Protein AF-A0A9W6R0N6-F1 (afdb_monomer_lite)

Sequence (131 aa):
MVRLAGYACSYCGLRVRLTGDHRHPGYGVVDQVAFAPPRADGLPNLGVAHRFCNYVSQVRRLGCGQILRRAWLGWATEQFEASECERRYGTRHYERLGLHPDRLRAPRLYRKYWQVRKMRCAMKARNYYSE

Radius of gyration: 16.04 Å; chains: 1; bounding box: 41×38×44 Å

Foldseek 3Di:
DDPPPAFAAPQQRFGADCDDDCLQQRHKDKDADPPDDQDPVRDGRIGIHGPNRVVCVVVPPPPQDNLLSLLLNLLSNVCVVVVVPPPPDDPVCSVLSNDDLVPDPHSVCSVVVSVVSSNVSSVSSCVVRVD

pLDDT: mean 80.41, std 14.31, range [31.42, 94.56]

Secondary structure (DSSP, 8-state):
-----PPBPTTT-PBPB-SS-TTSTTBEEEEE-TTSPPPTTS---EEEEEHHHHHHHHTT-TT--HHHHHHHHHHHHHHHHTT-TT----HHHHHHTT--GGGSS-GGGHHHHHHHHHHHHHHHHHHHT--

Structure (mmCIF, N/CA/C/O backbone):
data_AF-A0A9W6R0N6-F1
#
_entry.id   AF-A0A9W6R0N6-F1
#
loop_
_atom_site.group_PDB
_atom_site.id
_atom_site.type_symbol
_atom_site.label_atom_id
_atom_site.label_alt_id
_atom_site.label_comp_id
_atom_site.label_asym_id
_atom_site.label_entity_id
_atom_site.label_seq_id
_atom_site.pdbx_PDB_ins_code
_atom_site.Cartn_x
_atom_site.Cartn_y
_atom_site.Cartn_z
_atom_site.occupancy
_atom_site.B_iso_or_equiv
_atom_site.auth_seq_id
_atom_site.auth_comp_id
_atom_site.auth_asym_id
_atom_site.auth_atom_id
_atom_site.pdbx_PDB_model_num
ATOM 1 N N . MET A 1 1 ? 15.894 -23.683 -11.219 1.00 33.44 1 MET A N 1
ATOM 2 C CA . MET A 1 1 ? 14.710 -22.816 -11.014 1.00 33.44 1 MET A CA 1
ATOM 3 C C . MET A 1 1 ? 15.181 -21.438 -10.581 1.00 33.44 1 MET A C 1
ATOM 5 O O . MET A 1 1 ? 15.615 -21.275 -9.448 1.00 33.44 1 MET A O 1
ATOM 9 N N . VAL A 1 2 ? 15.174 -20.467 -11.495 1.00 31.42 2 VAL A N 1
ATOM 10 C CA . VAL A 1 2 ? 15.538 -19.078 -11.189 1.00 31.42 2 VAL A CA 1
ATOM 11 C C . VAL A 1 2 ? 14.421 -18.488 -10.331 1.00 31.42 2 VAL A C 1
ATOM 13 O O . VAL A 1 2 ? 13.314 -18.277 -10.820 1.00 31.42 2 VAL A O 1
ATOM 16 N N . ARG A 1 3 ? 14.682 -18.250 -9.041 1.00 36.78 3 ARG A N 1
ATOM 17 C CA . ARG A 1 3 ? 13.834 -17.365 -8.236 1.00 36.78 3 ARG A CA 1
ATOM 18 C C . ARG A 1 3 ? 13.979 -15.973 -8.846 1.00 36.78 3 ARG A C 1
ATOM 20 O O . ARG A 1 3 ? 14.975 -15.305 -8.590 1.00 36.78 3 ARG A O 1
ATOM 27 N N . LEU A 1 4 ? 13.029 -15.558 -9.684 1.00 43.78 4 LEU A N 1
ATOM 28 C CA . LEU A 1 4 ? 12.876 -14.154 -10.056 1.00 43.78 4 LEU A CA 1
ATOM 29 C C . LEU A 1 4 ? 12.638 -13.398 -8.748 1.00 43.78 4 LEU A C 1
ATOM 31 O O . LEU A 1 4 ? 11.536 -13.422 -8.206 1.00 43.78 4 LEU A O 1
ATOM 35 N N . ALA A 1 5 ? 13.689 -12.808 -8.182 1.00 53.66 5 ALA A N 1
ATOM 36 C CA . ALA A 1 5 ? 13.550 -11.880 -7.077 1.00 53.66 5 ALA A CA 1
ATOM 37 C C . ALA A 1 5 ? 12.633 -10.760 -7.583 1.00 53.66 5 ALA A C 1
ATOM 39 O O . ALA A 1 5 ? 13.028 -9.990 -8.454 1.00 53.66 5 ALA A O 1
ATOM 40 N N . GLY A 1 6 ? 11.374 -10.760 -7.140 1.00 68.62 6 GLY A N 1
ATOM 41 C CA . GLY A 1 6 ? 10.355 -9.859 -7.671 1.00 68.62 6 GLY A CA 1
ATOM 42 C C . GLY A 1 6 ? 10.813 -8.399 -7.633 1.00 68.62 6 GLY A C 1
ATOM 43 O O . GLY A 1 6 ? 11.541 -7.988 -6.728 1.00 68.62 6 GLY A O 1
ATOM 44 N N . TYR A 1 7 ? 10.390 -7.604 -8.616 1.00 85.94 7 TYR A N 1
ATOM 45 C CA . TYR A 1 7 ? 10.744 -6.187 -8.683 1.00 85.94 7 TYR A CA 1
ATOM 46 C C . TYR A 1 7 ? 10.205 -5.424 -7.465 1.00 85.94 7 TYR A C 1
ATOM 48 O O . TYR A 1 7 ? 9.056 -5.607 -7.050 1.00 85.94 7 TYR A O 1
ATOM 56 N N . ALA A 1 8 ? 11.025 -4.536 -6.903 1.00 90.94 8 ALA A N 1
ATOM 57 C CA . ALA A 1 8 ? 10.624 -3.654 -5.814 1.00 90.94 8 ALA A CA 1
ATOM 58 C C . ALA A 1 8 ? 10.031 -2.348 -6.357 1.00 90.94 8 ALA A C 1
ATOM 60 O O . ALA A 1 8 ? 10.561 -1.745 -7.287 1.00 90.94 8 ALA A O 1
ATOM 61 N N . CYS A 1 9 ? 8.949 -1.882 -5.737 1.00 91.00 9 CYS A N 1
ATOM 62 C CA . CYS A 1 9 ? 8.327 -0.605 -6.057 1.00 91.00 9 CYS A CA 1
ATOM 63 C C . CYS A 1 9 ? 9.253 0.564 -5.695 1.00 91.00 9 CYS A C 1
ATOM 65 O O . CYS A 1 9 ? 9.582 0.741 -4.518 1.00 91.00 9 CYS A O 1
ATOM 67 N N . SER A 1 10 ? 9.579 1.425 -6.661 1.00 89.31 10 SER A N 1
ATOM 68 C CA . SER A 1 10 ? 10.465 2.584 -6.475 1.00 89.31 10 SER A CA 1
ATOM 69 C C . SER A 1 10 ? 9.985 3.565 -5.395 1.00 89.31 10 SER A C 1
ATOM 71 O O . SER A 1 10 ? 10.794 4.268 -4.801 1.00 89.31 10 SER A O 1
ATOM 73 N N . TYR A 1 11 ? 8.681 3.609 -5.093 1.00 86.88 11 TYR A N 1
ATOM 74 C CA . TYR A 1 11 ? 8.112 4.558 -4.125 1.00 86.88 11 TYR A CA 1
ATOM 75 C C . TYR A 1 11 ? 8.024 4.035 -2.687 1.00 86.88 11 TYR A C 1
ATOM 77 O O . TYR A 1 11 ? 8.020 4.829 -1.746 1.00 86.88 11 TYR A O 1
ATOM 85 N N . CYS A 1 12 ? 7.862 2.723 -2.486 1.00 89.94 12 CYS A N 1
ATOM 86 C CA . CYS A 1 12 ? 7.632 2.158 -1.150 1.00 89.94 12 CYS A CA 1
ATOM 87 C C . CYS A 1 12 ? 8.584 1.013 -0.773 1.00 89.94 12 CYS A C 1
ATOM 89 O O . CYS A 1 12 ? 8.637 0.627 0.402 1.00 89.94 12 CYS A O 1
ATOM 91 N N . GLY A 1 13 ? 9.361 0.503 -1.729 1.00 90.31 13 GLY A N 1
ATOM 92 C CA . GLY A 1 13 ? 10.349 -0.562 -1.556 1.00 90.31 13 GLY A CA 1
ATOM 93 C C . GLY A 1 13 ? 9.770 -1.956 -1.303 1.00 90.31 13 GLY A C 1
ATOM 94 O O . GLY A 1 13 ? 10.534 -2.865 -1.010 1.00 90.31 13 GLY A O 1
ATOM 95 N N . LEU A 1 14 ? 8.445 -2.135 -1.359 1.00 92.88 14 LEU A N 1
ATOM 96 C CA . LEU A 1 14 ? 7.812 -3.458 -1.278 1.00 92.88 14 LEU A CA 1
ATOM 97 C C . LEU A 1 14 ? 7.721 -4.091 -2.672 1.00 92.88 14 LEU A C 1
ATOM 99 O O . LEU A 1 14 ? 7.678 -3.362 -3.667 1.00 92.88 14 LEU A O 1
ATOM 103 N N . ARG A 1 15 ? 7.670 -5.425 -2.748 1.00 93.19 15 ARG A N 1
ATOM 104 C CA . ARG A 1 15 ? 7.592 -6.144 -4.028 1.00 93.19 15 ARG A CA 1
ATOM 105 C C . ARG A 1 15 ? 6.273 -5.880 -4.740 1.00 93.19 15 ARG A C 1
ATOM 107 O O . ARG A 1 15 ? 5.238 -5.687 -4.099 1.00 93.19 15 ARG A O 1
ATOM 114 N N . VAL A 1 16 ? 6.307 -5.841 -6.066 1.00 92.69 16 VAL A N 1
ATOM 115 C CA . VAL A 1 16 ? 5.101 -5.718 -6.894 1.00 92.69 16 VAL A CA 1
ATOM 116 C C . VAL A 1 16 ? 4.584 -7.089 -7.315 1.00 92.69 16 VAL A C 1
ATOM 118 O O . VAL A 1 16 ? 5.350 -8.041 -7.450 1.00 92.69 16 VAL A O 1
ATOM 121 N N . ARG A 1 17 ? 3.281 -7.177 -7.579 1.00 91.25 17 ARG A N 1
ATOM 122 C CA . ARG A 1 17 ? 2.667 -8.356 -8.193 1.00 91.25 17 ARG A CA 1
ATOM 123 C C . ARG A 1 17 ? 2.752 -8.235 -9.707 1.00 91.25 17 ARG A C 1
ATOM 125 O O . ARG A 1 17 ? 2.302 -7.237 -10.253 1.00 91.25 17 ARG A O 1
ATOM 132 N N . LEU A 1 18 ? 3.284 -9.247 -10.380 1.00 89.81 18 LEU A N 1
ATOM 133 C CA . LEU A 1 18 ? 3.337 -9.289 -11.850 1.00 89.81 18 LEU A CA 1
ATOM 134 C C . LEU A 1 18 ? 2.233 -10.164 -12.459 1.00 89.81 18 LEU A C 1
ATOM 136 O O . LEU A 1 18 ? 2.097 -10.228 -13.673 1.00 89.81 18 LEU A O 1
ATOM 140 N N . THR A 1 19 ? 1.466 -10.857 -11.617 1.00 87.88 19 THR A N 1
ATOM 141 C CA . THR A 1 19 ? 0.420 -11.804 -12.012 1.00 87.88 19 THR A CA 1
ATOM 142 C C . THR A 1 19 ? -0.855 -11.577 -11.195 1.00 87.88 19 THR A C 1
ATOM 144 O O . THR A 1 19 ? -0.836 -10.952 -10.125 1.00 87.88 19 THR A O 1
ATOM 147 N N . GLY A 1 20 ? -1.974 -12.104 -11.698 1.00 86.44 20 GLY A N 1
ATOM 148 C CA . GLY A 1 20 ? -3.303 -11.947 -11.104 1.00 86.44 20 GLY A CA 1
ATOM 149 C C . GLY A 1 20 ? -4.084 -10.771 -11.695 1.00 86.44 20 GLY A C 1
ATOM 150 O O . GLY A 1 20 ? -3.813 -10.333 -12.810 1.00 86.44 20 GLY A O 1
ATOM 151 N N . ASP A 1 21 ? -5.073 -10.272 -10.951 1.00 88.31 21 ASP A N 1
ATOM 152 C CA . ASP A 1 21 ? -5.937 -9.176 -11.402 1.00 88.31 21 ASP A CA 1
ATOM 153 C C . ASP A 1 21 ? -5.143 -7.865 -11.556 1.00 88.31 21 ASP A C 1
ATOM 155 O O . ASP A 1 21 ? -4.587 -7.337 -10.589 1.00 88.31 21 ASP A O 1
ATOM 159 N N . HIS A 1 22 ? -5.127 -7.301 -12.767 1.00 88.19 22 HIS A N 1
ATOM 160 C CA . HIS A 1 22 ? -4.427 -6.051 -13.081 1.00 88.19 22 HIS A CA 1
ATOM 161 C C . HIS A 1 22 ? -5.003 -4.823 -12.352 1.00 88.19 22 HIS A C 1
ATOM 163 O O . HIS A 1 22 ? -4.369 -3.762 -12.307 1.00 88.19 22 HIS A O 1
ATOM 169 N N . ARG A 1 23 ? -6.219 -4.926 -11.801 1.00 85.94 23 ARG A N 1
ATOM 170 C CA . ARG A 1 23 ? -6.865 -3.887 -10.980 1.00 85.94 23 ARG A CA 1
ATOM 171 C C . ARG A 1 23 ? -6.352 -3.890 -9.54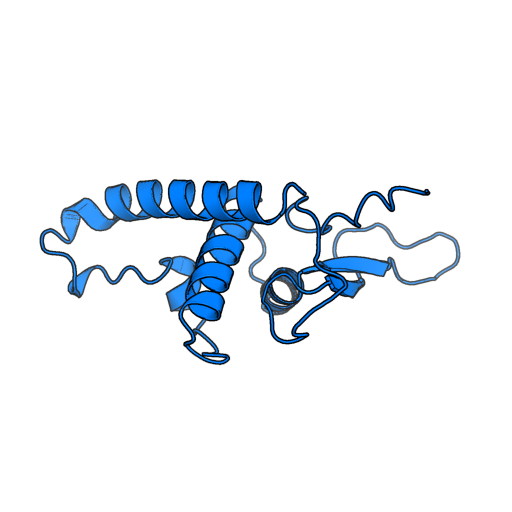7 1.00 85.94 23 ARG A C 1
ATOM 173 O O . ARG A 1 23 ? -6.584 -2.926 -8.819 1.00 85.94 23 ARG A O 1
ATOM 180 N N . HIS A 1 24 ? -5.636 -4.939 -9.142 1.00 89.19 24 HIS A N 1
ATOM 181 C CA . HIS A 1 24 ? -5.101 -5.048 -7.798 1.00 89.19 24 HIS A CA 1
ATOM 182 C C . HIS A 1 24 ? -4.171 -3.854 -7.489 1.00 89.19 24 HIS A C 1
ATOM 184 O O . HIS A 1 24 ? -3.278 -3.546 -8.284 1.00 89.19 24 HIS A O 1
ATOM 190 N N . PRO A 1 25 ? -4.301 -3.190 -6.323 1.00 90.62 25 PRO A N 1
ATOM 191 C CA . PRO A 1 25 ? -3.491 -2.018 -5.967 1.00 90.62 25 PRO A CA 1
ATOM 192 C C . PRO A 1 25 ? -1.981 -2.269 -6.041 1.00 90.62 25 PRO A C 1
ATOM 194 O O . PRO A 1 25 ? -1.210 -1.384 -6.414 1.00 90.62 25 PRO A O 1
ATOM 197 N N . GLY A 1 26 ? -1.575 -3.490 -5.692 1.00 91.81 26 GLY A N 1
ATOM 198 C CA . GLY A 1 26 ? -0.200 -3.971 -5.758 1.00 91.81 26 GLY A CA 1
ATOM 199 C C . GLY A 1 26 ? 0.257 -4.531 -7.106 1.00 91.81 26 GLY A C 1
ATOM 200 O O . GLY A 1 26 ? 1.353 -5.085 -7.157 1.00 91.81 26 GLY A O 1
ATOM 201 N N . TYR A 1 27 ? -0.543 -4.445 -8.171 1.00 91.81 27 TYR A N 1
ATOM 202 C CA . TYR A 1 27 ? -0.094 -4.854 -9.504 1.00 91.81 27 TYR A CA 1
ATOM 203 C C . TYR A 1 27 ? 1.057 -3.956 -9.975 1.00 91.81 27 TYR A C 1
ATOM 205 O O . TYR A 1 27 ? 1.043 -2.749 -9.729 1.00 91.81 27 TYR A O 1
ATOM 213 N N . GLY A 1 28 ? 2.075 -4.542 -10.591 1.00 92.69 28 GLY A N 1
ATOM 214 C CA . GLY A 1 28 ? 3.264 -3.854 -11.072 1.00 92.69 28 GLY A CA 1
ATOM 215 C C . GLY A 1 28 ? 2.988 -3.088 -12.359 1.00 92.69 28 GLY A C 1
ATOM 216 O O . GLY A 1 28 ? 2.402 -3.620 -13.296 1.00 92.69 28 GLY A O 1
ATOM 217 N N . VAL A 1 29 ? 3.439 -1.842 -12.409 1.00 91.94 29 VAL A N 1
ATOM 218 C CA . VAL A 1 29 ? 3.444 -0.999 -13.607 1.00 91.94 29 VAL A CA 1
ATOM 219 C C . VAL A 1 29 ? 4.838 -0.413 -13.796 1.00 91.94 29 VAL A C 1
ATOM 221 O O . VAL A 1 29 ? 5.564 -0.216 -12.819 1.00 91.94 29 VAL A O 1
ATOM 224 N N . VAL A 1 30 ? 5.211 -0.142 -15.043 1.00 90.62 30 VAL A N 1
ATOM 225 C CA . VAL A 1 30 ? 6.447 0.572 -15.380 1.00 90.62 30 VAL A CA 1
ATOM 226 C C . VAL A 1 30 ? 6.069 2.001 -15.735 1.00 90.62 30 VAL A C 1
ATOM 228 O O . VAL A 1 30 ? 5.220 2.204 -16.599 1.00 90.62 30 VAL A O 1
ATOM 231 N N . ASP A 1 31 ? 6.667 2.976 -15.056 1.00 87.00 31 ASP A N 1
ATOM 232 C CA . ASP A 1 31 ? 6.446 4.399 -15.334 1.00 87.00 31 ASP A CA 1
ATOM 233 C C . ASP A 1 31 ? 7.736 5.204 -15.105 1.00 87.00 31 ASP A C 1
ATOM 235 O O . ASP A 1 31 ? 8.724 4.697 -14.558 1.00 87.00 31 ASP A O 1
ATOM 239 N N . GLN A 1 32 ? 7.735 6.462 -15.538 1.00 81.00 32 GLN A N 1
ATOM 240 C CA . GLN A 1 32 ? 8.832 7.396 -15.334 1.00 81.00 32 GLN A CA 1
ATOM 241 C C . GLN A 1 32 ? 8.951 7.781 -13.855 1.00 81.00 32 GLN A C 1
ATOM 243 O O . GLN A 1 32 ? 8.024 8.296 -13.223 1.00 81.00 32 GLN A O 1
ATOM 248 N N . VAL A 1 33 ? 10.132 7.564 -13.284 1.00 72.94 33 VAL A N 1
ATOM 249 C CA . VAL A 1 33 ? 10.415 7.863 -11.884 1.00 72.94 33 VAL A CA 1
ATOM 250 C C . VAL A 1 33 ? 10.821 9.327 -11.751 1.00 72.94 33 VAL A C 1
ATOM 252 O O . VAL A 1 33 ? 11.945 9.705 -12.063 1.00 72.94 33 VAL A O 1
ATOM 255 N N . ALA A 1 34 ? 9.913 10.143 -11.214 1.00 68.44 34 ALA A N 1
ATOM 256 C CA . ALA A 1 34 ? 10.070 11.598 -11.089 1.00 68.44 34 ALA A CA 1
ATOM 257 C C . ALA A 1 34 ? 11.306 12.088 -10.297 1.00 68.44 34 ALA A C 1
ATOM 259 O O . ALA A 1 34 ? 11.621 13.271 -10.344 1.00 68.44 34 ALA A O 1
ATOM 260 N N . PHE A 1 35 ? 11.979 11.218 -9.538 1.00 68.12 35 PHE A N 1
ATOM 261 C CA . PHE A 1 35 ? 13.142 11.560 -8.703 1.00 68.12 35 PHE A CA 1
ATOM 262 C C . PHE A 1 35 ? 14.455 10.923 -9.175 1.00 68.12 35 PHE A C 1
ATOM 264 O O . PHE A 1 35 ? 15.473 11.058 -8.499 1.00 68.12 35 PHE A O 1
ATOM 271 N N . ALA A 1 36 ? 14.450 10.204 -10.298 1.00 65.94 36 ALA A N 1
ATOM 272 C CA . ALA A 1 36 ? 15.669 9.627 -10.846 1.00 65.94 36 ALA A CA 1
ATOM 273 C C . ALA A 1 36 ? 16.365 10.644 -11.778 1.00 65.94 36 ALA A C 1
ATOM 275 O O . ALA A 1 36 ? 15.685 11.251 -12.613 1.00 65.94 36 ALA A O 1
ATOM 276 N N . PRO A 1 37 ? 17.692 10.846 -11.654 1.00 63.97 37 PRO A N 1
AT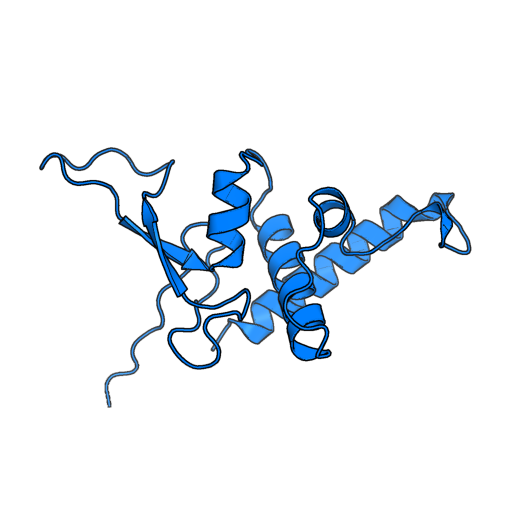OM 277 C CA . PRO A 1 37 ? 18.438 11.794 -12.481 1.00 63.97 37 PRO A CA 1
ATOM 278 C C . PRO A 1 37 ? 18.456 11.322 -13.937 1.00 63.97 37 PRO A C 1
ATOM 280 O O . PRO A 1 37 ? 18.714 10.136 -14.150 1.00 63.97 37 PRO A O 1
ATOM 283 N N . PRO A 1 38 ? 18.157 12.185 -14.928 1.00 66.38 38 PRO A N 1
ATOM 284 C CA . PRO A 1 38 ? 18.057 11.794 -16.336 1.00 66.38 38 PRO A CA 1
ATOM 285 C C . PRO A 1 38 ? 19.284 10.994 -16.770 1.00 66.38 38 PRO A C 1
ATOM 287 O O . PRO A 1 38 ? 20.413 11.322 -16.399 1.00 66.38 38 PRO A O 1
ATOM 290 N N . ARG A 1 39 ? 19.057 9.910 -17.516 1.00 68.69 39 ARG A N 1
ATOM 291 C CA . ARG A 1 39 ? 20.159 9.084 -18.001 1.00 68.69 39 ARG A CA 1
ATOM 292 C C . ARG A 1 39 ? 20.994 9.871 -19.007 1.00 68.69 39 ARG A C 1
ATOM 294 O O . ARG A 1 39 ? 20.468 10.675 -19.773 1.00 68.69 39 ARG A O 1
ATOM 301 N N . ALA A 1 40 ? 22.300 9.604 -19.015 1.00 70.69 40 ALA A N 1
ATOM 302 C CA . ALA A 1 40 ? 23.257 10.250 -19.915 1.00 70.69 40 ALA A CA 1
ATOM 303 C C . ALA A 1 40 ? 22.976 9.980 -21.410 1.00 70.69 40 ALA A C 1
ATOM 305 O O . ALA A 1 40 ? 23.477 10.701 -22.264 1.00 70.69 40 ALA A O 1
ATOM 306 N N . ASP A 1 41 ? 22.165 8.965 -21.717 1.00 77.69 41 ASP A N 1
ATOM 307 C CA . ASP A 1 41 ? 21.725 8.578 -23.062 1.00 77.69 41 ASP A CA 1
ATOM 308 C C . ASP A 1 41 ? 20.429 9.287 -23.518 1.00 77.69 41 ASP A C 1
ATOM 310 O O . ASP A 1 41 ? 19.940 9.028 -24.616 1.00 77.69 41 ASP A O 1
ATOM 314 N N . GLY A 1 42 ? 19.856 10.172 -22.692 1.00 70.25 42 GLY A N 1
ATOM 315 C CA . GLY A 1 42 ? 18.607 10.880 -22.990 1.00 70.25 42 GLY A CA 1
ATOM 316 C C . GLY A 1 42 ? 17.338 10.036 -22.822 1.00 70.25 42 GLY A C 1
ATOM 317 O O . GLY A 1 42 ? 16.243 10.525 -23.110 1.00 70.25 42 GLY A O 1
ATOM 318 N N . LEU A 1 43 ? 17.443 8.792 -22.339 1.00 70.19 43 LEU A N 1
ATOM 319 C CA . LEU A 1 43 ? 16.285 7.935 -22.096 1.00 70.19 43 LEU A CA 1
ATOM 320 C C . LEU A 1 43 ? 15.591 8.273 -20.764 1.00 70.19 43 LEU A C 1
ATOM 322 O O . LEU A 1 43 ? 16.245 8.636 -19.778 1.00 70.19 43 LEU A O 1
ATOM 326 N N . PRO A 1 44 ? 14.254 8.118 -20.689 1.00 68.44 44 PRO A N 1
ATOM 327 C CA . PRO A 1 44 ? 13.522 8.335 -19.452 1.00 68.44 44 PRO A CA 1
ATOM 328 C C . PRO A 1 44 ? 13.939 7.317 -18.388 1.00 68.44 44 PRO A C 1
ATOM 330 O O . PRO A 1 44 ? 14.141 6.133 -18.664 1.00 68.44 44 PRO A O 1
ATOM 333 N N . ASN A 1 45 ? 14.002 7.766 -17.135 1.00 78.56 45 ASN A N 1
ATOM 334 C CA . ASN A 1 45 ? 14.221 6.865 -16.010 1.00 78.56 45 ASN A CA 1
ATOM 335 C C . ASN A 1 45 ? 12.972 6.050 -15.721 1.00 78.56 45 ASN A C 1
ATOM 337 O O . ASN A 1 45 ? 12.105 6.472 -14.958 1.00 78.56 45 ASN A O 1
ATOM 341 N N . LEU A 1 46 ? 12.892 4.874 -16.326 1.00 84.06 46 LEU A N 1
ATOM 342 C CA . LEU A 1 46 ? 11.825 3.925 -16.059 1.00 84.06 46 LEU A CA 1
ATOM 343 C C . LEU A 1 46 ? 12.084 3.186 -14.745 1.00 84.06 46 LEU A C 1
ATOM 345 O O . LEU A 1 46 ? 13.205 2.763 -14.454 1.00 84.06 46 LEU A O 1
ATOM 349 N N . GLY A 1 47 ? 11.029 3.001 -13.963 1.00 86.88 47 GLY A N 1
ATOM 350 C CA . GLY A 1 47 ? 11.057 2.209 -12.743 1.00 86.88 47 GLY A CA 1
ATOM 351 C C . GLY A 1 47 ? 9.761 1.447 -12.551 1.00 86.88 47 GLY A C 1
ATOM 352 O O . GLY A 1 47 ? 8.727 1.761 -13.139 1.00 86.88 47 GLY A O 1
ATOM 353 N N . VAL A 1 48 ? 9.834 0.414 -11.718 1.00 90.62 48 VAL A N 1
ATOM 354 C CA . VAL A 1 48 ? 8.677 -0.411 -11.391 1.00 90.62 48 VAL A CA 1
ATOM 355 C C . VAL A 1 48 ? 7.977 0.182 -10.177 1.00 90.62 48 VAL A C 1
ATOM 357 O O . VAL A 1 48 ? 8.600 0.478 -9.158 1.00 90.62 48 VAL A O 1
ATOM 360 N N . ALA A 1 49 ? 6.663 0.330 -10.253 1.00 91.56 49 ALA A N 1
ATOM 361 C CA . ALA A 1 49 ? 5.833 0.811 -9.164 1.00 91.56 49 ALA A CA 1
ATOM 362 C C . ALA A 1 49 ? 4.603 -0.076 -8.991 1.00 91.56 49 ALA A C 1
ATOM 364 O O . ALA A 1 49 ? 4.145 -0.731 -9.921 1.00 91.56 49 ALA A O 1
ATOM 365 N N . HIS A 1 50 ? 4.018 -0.069 -7.796 1.00 92.44 50 HIS A N 1
ATOM 366 C CA . HIS A 1 50 ? 2.634 -0.517 -7.655 1.00 92.44 50 HIS A CA 1
ATOM 367 C C . HIS A 1 50 ? 1.722 0.431 -8.431 1.00 92.44 50 HIS A C 1
ATOM 369 O O . HIS A 1 50 ? 1.907 1.647 -8.340 1.00 92.44 50 HIS A O 1
ATOM 375 N N . ARG A 1 51 ? 0.684 -0.095 -9.084 1.00 90.38 51 ARG A N 1
ATOM 376 C CA . ARG A 1 51 ? -0.394 0.677 -9.721 1.00 90.38 51 ARG A CA 1
ATOM 377 C C . ARG A 1 51 ? -0.905 1.775 -8.789 1.00 90.38 51 ARG A C 1
ATOM 379 O O . ARG A 1 51 ? -1.025 2.931 -9.188 1.00 90.38 51 ARG A O 1
ATOM 386 N N . PHE A 1 52 ? -1.119 1.431 -7.519 1.00 89.25 52 PHE A N 1
ATOM 387 C CA . PHE A 1 52 ? -1.510 2.386 -6.488 1.00 89.25 52 PHE A CA 1
ATOM 388 C C . PHE A 1 52 ? -0.454 3.474 -6.234 1.00 89.25 52 PHE A C 1
ATOM 390 O O . PHE A 1 52 ? -0.777 4.661 -6.188 1.00 89.25 52 PHE A O 1
ATOM 397 N N . CYS A 1 53 ? 0.813 3.091 -6.051 1.00 87.75 53 CYS A N 1
ATOM 398 C CA . CYS A 1 53 ? 1.882 4.052 -5.783 1.00 87.75 53 CYS A CA 1
ATOM 399 C C . CYS A 1 53 ? 2.118 4.994 -6.963 1.00 87.75 53 CYS A C 1
ATOM 401 O O . CYS A 1 53 ? 2.416 6.164 -6.728 1.00 87.75 53 CYS A O 1
ATOM 403 N N . ASN A 1 54 ? 1.958 4.499 -8.191 1.00 87.75 54 ASN A N 1
ATOM 404 C CA . ASN A 1 54 ? 2.061 5.309 -9.393 1.00 87.75 54 ASN A CA 1
ATOM 405 C C . ASN A 1 54 ? 0.974 6.390 -9.423 1.00 87.75 54 ASN A C 1
ATOM 407 O O . ASN A 1 54 ? 1.274 7.582 -9.476 1.00 87.75 54 ASN A O 1
ATOM 411 N N . TYR A 1 55 ? -0.283 5.978 -9.234 1.00 85.06 55 TYR A N 1
ATOM 412 C CA . TYR A 1 55 ? -1.424 6.888 -9.157 1.00 85.06 55 TYR A CA 1
ATOM 413 C C . TYR A 1 55 ? -1.234 7.978 -8.089 1.00 85.06 55 TYR A C 1
ATOM 415 O O . TYR A 1 55 ? -1.379 9.167 -8.364 1.00 85.06 55 TYR A O 1
ATOM 423 N N . VAL A 1 56 ? -0.842 7.602 -6.868 1.00 81.88 56 VAL A N 1
ATOM 424 C CA . VAL A 1 56 ? -0.624 8.569 -5.775 1.00 81.88 56 VAL A CA 1
ATOM 425 C C . VAL A 1 56 ? 0.481 9.578 -6.097 1.00 81.88 56 VAL A C 1
ATOM 427 O O . VAL A 1 56 ? 0.388 10.740 -5.692 1.00 81.88 56 VAL A O 1
ATOM 430 N N . SER A 1 57 ? 1.527 9.147 -6.800 1.00 79.94 57 SER A N 1
ATOM 431 C CA . SER A 1 57 ? 2.638 10.017 -7.184 1.00 79.94 57 SER A CA 1
ATOM 432 C C . SER A 1 57 ? 2.241 11.018 -8.270 1.00 79.94 57 SER A C 1
ATOM 434 O O . SER A 1 57 ? 2.630 12.182 -8.176 1.00 79.94 57 SER A O 1
ATOM 436 N N . GLN A 1 58 ? 1.414 10.612 -9.237 1.00 77.12 58 GLN A N 1
ATOM 437 C CA . GLN A 1 58 ? 0.897 11.493 -10.291 1.00 77.12 58 GLN A CA 1
ATOM 438 C C . GLN A 1 58 ? -0.025 12.591 -9.738 1.00 77.12 58 GLN A C 1
ATOM 440 O O . GLN A 1 58 ? 0.047 13.739 -10.170 1.00 77.12 58 GLN A O 1
ATOM 445 N N . VAL A 1 59 ? -0.812 12.292 -8.698 1.00 73.56 59 VAL A N 1
ATOM 446 C CA . VAL A 1 59 ? -1.697 13.271 -8.026 1.00 73.56 59 VAL A CA 1
ATOM 447 C C . VAL A 1 59 ? -0.910 14.229 -7.096 1.00 73.56 59 VAL A C 1
ATOM 449 O O . VAL A 1 59 ? -1.472 14.867 -6.210 1.00 73.56 59 VAL A O 1
ATOM 452 N N . ARG A 1 60 ? 0.416 14.350 -7.281 1.00 61.22 60 ARG A N 1
ATOM 453 C CA . ARG A 1 60 ? 1.322 15.298 -6.599 1.00 61.22 60 ARG A CA 1
ATOM 454 C C . ARG A 1 60 ? 1.189 15.338 -5.074 1.00 61.22 60 ARG A C 1
ATOM 456 O O . ARG A 1 60 ? 1.418 16.372 -4.448 1.00 61.22 60 ARG A O 1
ATOM 463 N N . ARG A 1 61 ? 0.937 14.193 -4.432 1.00 61.25 61 ARG A N 1
ATOM 464 C CA . ARG A 1 61 ? 1.126 14.043 -2.976 1.00 61.25 61 ARG A CA 1
ATOM 465 C C . ARG A 1 61 ? 2.612 13.894 -2.631 1.00 61.25 61 ARG A C 1
ATOM 467 O O . ARG A 1 61 ? 3.055 12.883 -2.075 1.00 61.25 61 ARG A O 1
ATOM 474 N N . LEU A 1 62 ? 3.381 14.912 -3.013 1.00 47.62 62 LEU A N 1
ATOM 475 C CA . LEU A 1 62 ? 4.772 15.120 -2.632 1.00 47.62 62 LEU A CA 1
ATOM 476 C C . LEU A 1 62 ? 4.833 15.183 -1.097 1.00 47.62 62 LEU A C 1
ATOM 478 O O . LEU A 1 62 ? 4.073 15.916 -0.473 1.00 47.62 62 LEU A O 1
A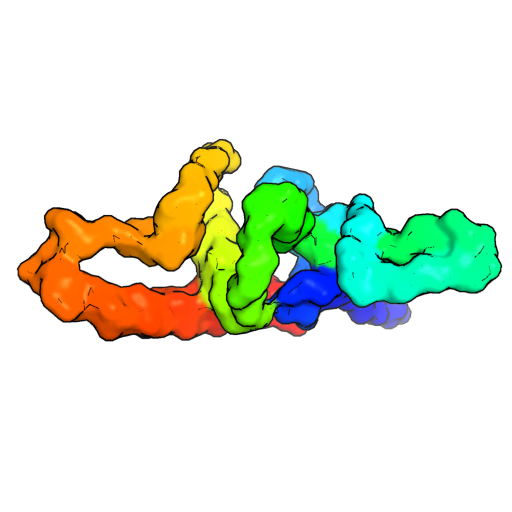TOM 482 N N . GLY A 1 63 ? 5.679 14.356 -0.479 1.00 54.19 63 GLY A N 1
ATOM 483 C CA . GLY A 1 63 ? 5.907 14.380 0.974 1.00 54.19 63 GLY A CA 1
ATOM 484 C C . GLY A 1 63 ? 5.259 13.260 1.797 1.00 54.19 63 GLY A C 1
ATOM 485 O O . GLY A 1 63 ? 5.475 13.197 3.006 1.00 54.19 63 GLY A O 1
ATOM 486 N N . CYS A 1 64 ? 4.520 12.318 1.197 1.00 64.94 64 CYS A N 1
ATOM 487 C CA . CYS A 1 64 ? 4.119 11.121 1.942 1.00 64.94 64 CYS A CA 1
ATOM 488 C C . CYS A 1 64 ? 5.324 10.180 2.134 1.00 64.94 64 CYS A C 1
ATOM 490 O O . CYS A 1 64 ? 5.792 9.528 1.195 1.00 64.94 64 CYS A O 1
ATOM 492 N N . GLY A 1 65 ? 5.837 10.129 3.368 1.00 79.38 65 GLY A N 1
ATOM 493 C CA . GLY A 1 65 ? 6.931 9.235 3.745 1.00 79.38 65 GLY A CA 1
ATOM 494 C C . GLY A 1 65 ? 6.606 7.762 3.468 1.00 79.38 65 GLY A C 1
ATOM 495 O O . GLY A 1 65 ? 5.439 7.360 3.419 1.00 79.38 65 GLY A O 1
ATOM 496 N N . GLN A 1 66 ? 7.645 6.940 3.320 1.00 85.81 66 GLN A N 1
ATOM 497 C CA . GLN A 1 66 ? 7.543 5.532 2.911 1.00 85.81 66 GLN A CA 1
ATOM 498 C C . GLN A 1 66 ? 6.523 4.730 3.739 1.00 85.81 66 GLN A C 1
ATOM 500 O O . GLN A 1 66 ? 5.734 3.964 3.187 1.00 85.81 66 GLN A O 1
ATOM 505 N N . ILE A 1 67 ? 6.480 4.947 5.058 1.00 87.50 67 ILE A N 1
ATOM 506 C CA . ILE A 1 67 ? 5.538 4.276 5.969 1.00 87.50 67 ILE A CA 1
ATOM 507 C C . ILE A 1 67 ? 4.083 4.608 5.622 1.00 87.50 67 ILE A C 1
ATOM 509 O O . ILE A 1 67 ? 3.232 3.722 5.642 1.00 87.50 67 ILE A O 1
ATOM 513 N N . LEU A 1 68 ? 3.783 5.865 5.285 1.00 87.12 68 LEU A N 1
ATOM 514 C CA . LEU A 1 68 ? 2.424 6.273 4.937 1.00 87.12 68 LEU A CA 1
ATOM 515 C C . LEU A 1 68 ? 1.998 5.679 3.592 1.00 87.12 68 LEU A C 1
ATOM 517 O O . LEU A 1 68 ? 0.873 5.202 3.473 1.00 87.12 68 LEU A O 1
ATOM 521 N N . ARG A 1 69 ? 2.912 5.611 2.615 1.00 88.56 69 ARG A N 1
ATOM 522 C CA . ARG A 1 69 ? 2.650 4.920 1.340 1.00 88.56 69 ARG A CA 1
ATOM 523 C C . ARG A 1 69 ? 2.345 3.442 1.550 1.00 88.56 69 ARG A C 1
ATOM 525 O O . ARG A 1 69 ? 1.372 2.944 0.993 1.00 88.56 69 ARG A O 1
ATOM 532 N N . ARG A 1 70 ? 3.130 2.756 2.389 1.00 92.38 70 ARG A N 1
ATOM 533 C CA . ARG A 1 70 ? 2.871 1.355 2.761 1.00 92.38 70 ARG A CA 1
ATOM 534 C C . ARG A 1 70 ? 1.526 1.203 3.466 1.00 92.38 70 ARG A C 1
ATOM 536 O O . ARG A 1 70 ? 0.786 0.280 3.153 1.00 92.38 70 ARG A O 1
ATOM 543 N N . ALA A 1 71 ? 1.182 2.118 4.372 1.00 92.25 71 ALA A N 1
ATOM 544 C CA . ALA A 1 71 ? -0.115 2.107 5.040 1.00 92.25 71 ALA A CA 1
ATOM 545 C C . ALA A 1 71 ? -1.275 2.255 4.047 1.00 92.25 71 ALA A C 1
ATOM 547 O O . ALA A 1 71 ? -2.223 1.476 4.099 1.00 92.25 71 ALA A O 1
ATOM 548 N N . TRP A 1 72 ? -1.192 3.210 3.119 1.00 90.38 72 TRP A N 1
ATOM 549 C CA . TRP A 1 72 ? -2.214 3.382 2.089 1.00 90.38 72 TRP A CA 1
ATOM 550 C C . TRP A 1 72 ? -2.330 2.161 1.180 1.00 90.38 72 TRP A C 1
ATOM 552 O O . TRP A 1 72 ? -3.445 1.719 0.921 1.00 90.38 72 TRP A O 1
ATOM 562 N N . LEU A 1 73 ? -1.200 1.587 0.757 1.00 91.12 73 LEU A N 1
ATOM 563 C CA . LEU A 1 73 ? -1.177 0.371 -0.052 1.00 91.12 73 LEU A CA 1
ATOM 564 C C . LEU A 1 73 ? -1.837 -0.803 0.683 1.00 91.12 73 LEU A C 1
ATOM 566 O O . LEU A 1 73 ? -2.663 -1.498 0.100 1.00 91.12 73 LEU A O 1
ATOM 570 N N . GLY A 1 74 ? -1.510 -1.014 1.961 1.00 92.75 74 GLY A N 1
ATOM 571 C CA . GLY A 1 74 ? -2.081 -2.100 2.761 1.00 92.75 74 GLY A CA 1
ATOM 572 C C . GLY A 1 74 ? -3.580 -1.945 2.977 1.00 92.75 74 GLY A C 1
ATOM 573 O O . GLY A 1 74 ? -4.319 -2.915 2.848 1.00 92.75 74 GLY A O 1
ATOM 574 N N . TRP A 1 75 ? -4.041 -0.720 3.234 1.00 90.50 75 TRP A N 1
ATOM 575 C CA . TRP A 1 75 ? -5.471 -0.438 3.321 1.00 90.50 75 TRP A CA 1
ATOM 576 C C . TRP A 1 75 ? -6.179 -0.660 1.980 1.00 90.50 75 TRP A C 1
ATOM 578 O O . TRP A 1 75 ? -7.195 -1.341 1.946 1.00 90.50 75 TRP A O 1
ATOM 588 N N . ALA A 1 76 ? -5.627 -0.149 0.875 1.00 89.06 76 ALA A N 1
ATOM 589 C CA . ALA A 1 76 ? -6.195 -0.343 -0.459 1.00 89.06 76 ALA A CA 1
ATOM 590 C C . ALA A 1 76 ? -6.276 -1.829 -0.839 1.00 89.06 76 ALA A C 1
ATOM 592 O O . ALA A 1 76 ? -7.268 -2.259 -1.416 1.00 89.06 76 ALA A O 1
ATOM 593 N N . THR A 1 77 ? -5.248 -2.605 -0.486 1.00 90.50 77 THR A N 1
ATOM 594 C CA . THR A 1 77 ? -5.209 -4.061 -0.696 1.00 90.50 77 THR A CA 1
ATOM 595 C C . THR A 1 77 ? -6.337 -4.738 0.076 1.00 90.50 77 THR A C 1
ATOM 597 O O . THR A 1 77 ? -7.120 -5.466 -0.510 1.00 90.50 77 THR A O 1
ATOM 600 N N . GLU A 1 78 ? -6.495 -4.420 1.362 1.00 89.56 78 GLU A N 1
ATOM 601 C CA . GLU A 1 78 ? -7.572 -4.970 2.191 1.00 89.56 78 GLU A CA 1
ATOM 602 C C . GLU A 1 78 ? -8.971 -4.619 1.665 1.00 89.56 78 GLU A C 1
ATOM 604 O O . GLU A 1 78 ? -9.857 -5.467 1.686 1.00 89.56 78 GLU A O 1
ATOM 609 N N . GLN A 1 79 ? -9.176 -3.395 1.168 1.00 86.75 79 GLN A N 1
ATOM 610 C CA . GLN A 1 79 ? -10.448 -3.021 0.543 1.00 86.75 79 GLN A CA 1
ATOM 611 C C . GLN A 1 79 ? -10.715 -3.812 -0.744 1.00 86.75 79 GLN A C 1
ATOM 613 O O . GLN A 1 79 ? -11.834 -4.264 -0.967 1.00 86.75 79 GLN A O 1
ATOM 618 N N . PHE A 1 80 ? -9.683 -4.004 -1.570 1.00 86.25 80 PHE A N 1
ATOM 619 C CA . PHE A 1 80 ? -9.786 -4.782 -2.800 1.00 86.25 80 PHE A CA 1
ATOM 620 C C . PHE A 1 80 ? -10.135 -6.251 -2.511 1.00 86.25 80 PHE A C 1
ATOM 622 O O . PHE A 1 80 ? -11.025 -6.811 -3.145 1.00 86.25 80 PHE A O 1
ATOM 629 N N . GLU A 1 81 ? -9.476 -6.862 -1.524 1.00 86.88 81 GLU A N 1
ATOM 630 C CA . GLU A 1 81 ? -9.727 -8.251 -1.112 1.00 86.88 81 GLU A CA 1
ATOM 631 C C . GLU A 1 81 ? -11.104 -8.454 -0.479 1.00 86.88 81 GLU A C 1
ATOM 633 O O . GLU A 1 81 ? -11.714 -9.506 -0.652 1.00 86.88 81 GLU A O 1
ATOM 638 N N . ALA A 1 82 ? -11.639 -7.435 0.195 1.00 85.50 82 ALA A N 1
ATOM 639 C CA . ALA A 1 82 ? -12.993 -7.454 0.744 1.00 85.50 82 ALA A CA 1
ATOM 640 C C . ALA A 1 82 ? -14.101 -7.392 -0.334 1.00 85.50 82 ALA A C 1
ATOM 642 O O . ALA A 1 82 ? -15.266 -7.189 -0.002 1.00 85.50 82 ALA A O 1
ATOM 643 N N . SER A 1 83 ? -13.763 -7.582 -1.616 1.00 69.38 83 SER A N 1
ATOM 644 C CA . SER A 1 83 ? -14.682 -7.574 -2.765 1.00 69.38 83 SER A CA 1
ATOM 645 C C . SER A 1 83 ? -15.398 -6.241 -3.010 1.00 69.38 83 SER A C 1
ATOM 647 O O . SER A 1 83 ? -16.328 -6.175 -3.818 1.00 69.38 83 SER A O 1
ATOM 649 N N . GLU A 1 84 ? -14.936 -5.145 -2.398 1.00 59.66 84 GLU A N 1
ATOM 650 C CA . GLU A 1 84 ? -15.337 -3.798 -2.805 1.00 59.66 84 GLU A CA 1
ATOM 651 C C . GLU A 1 84 ? -14.631 -3.459 -4.132 1.00 59.66 84 GLU A C 1
ATOM 653 O O . GLU A 1 84 ? -13.612 -2.767 -4.159 1.00 59.66 84 GLU A O 1
ATOM 658 N N . CYS A 1 85 ? -15.150 -4.009 -5.240 1.00 53.12 85 CYS A N 1
ATOM 659 C CA . CYS A 1 85 ? -14.675 -3.779 -6.608 1.00 53.12 85 CYS A CA 1
ATOM 660 C C . CYS A 1 85 ? -14.306 -2.311 -6.824 1.00 53.12 85 CYS A C 1
ATOM 662 O O . CYS A 1 85 ? -15.132 -1.443 -6.558 1.00 53.12 85 CYS A O 1
ATOM 664 N N . GLU A 1 86 ? -13.075 -2.079 -7.300 1.00 52.94 86 GLU A N 1
ATOM 665 C CA . GLU A 1 86 ? -12.458 -0.806 -7.708 1.00 52.94 86 GLU A CA 1
ATOM 666 C C . GLU A 1 86 ? -13.180 0.466 -7.215 1.00 52.94 86 GLU A C 1
ATOM 668 O O . GLU A 1 86 ? -13.493 1.373 -7.990 1.00 52.94 86 GLU A O 1
ATOM 673 N N . ARG A 1 87 ? -13.439 0.577 -5.904 1.00 54.53 87 ARG A N 1
ATOM 674 C CA . ARG A 1 87 ? -13.886 1.849 -5.346 1.00 54.53 87 ARG A CA 1
ATOM 675 C C . ARG A 1 87 ? -12.706 2.793 -5.496 1.00 54.53 87 ARG A C 1
ATOM 677 O O . ARG A 1 87 ? -11.693 2.672 -4.808 1.00 54.53 87 ARG A O 1
ATOM 684 N N . ARG A 1 88 ? -12.815 3.733 -6.436 1.00 57.03 88 ARG A N 1
ATOM 685 C CA . ARG A 1 88 ? -11.908 4.878 -6.531 1.00 57.03 88 ARG A CA 1
ATOM 686 C C . ARG A 1 88 ? -12.115 5.716 -5.279 1.00 57.03 88 ARG A C 1
ATOM 688 O O . ARG A 1 88 ? -12.938 6.628 -5.246 1.00 57.03 88 ARG A O 1
ATOM 695 N N . TYR A 1 89 ? -11.417 5.364 -4.207 1.00 56.66 89 TYR A N 1
ATOM 696 C CA . TYR A 1 89 ? -11.504 6.114 -2.971 1.00 56.66 89 TYR A CA 1
ATOM 697 C C . TYR A 1 89 ? -10.929 7.508 -3.215 1.00 56.66 89 TYR A C 1
ATOM 699 O O . TYR A 1 89 ? -9.829 7.675 -3.740 1.00 56.66 89 TYR A O 1
ATOM 707 N N . GLY A 1 90 ? -11.693 8.535 -2.850 1.00 57.44 90 GLY A N 1
ATOM 708 C CA . GLY A 1 90 ? -11.214 9.906 -2.947 1.00 57.44 90 GLY A CA 1
ATOM 709 C C . GLY A 1 90 ? -9.949 10.114 -2.110 1.00 57.44 90 GLY A C 1
ATOM 710 O O . GLY A 1 90 ? -9.720 9.454 -1.096 1.00 57.44 90 GLY A O 1
ATOM 711 N N . THR A 1 91 ? -9.157 11.103 -2.498 1.00 59.84 91 THR A N 1
ATOM 712 C CA . THR A 1 91 ? -7.882 11.534 -1.901 1.00 59.84 91 THR A CA 1
ATOM 713 C C . THR A 1 91 ? -7.971 11.561 -0.354 1.00 59.84 91 THR A C 1
ATOM 715 O O . THR A 1 91 ? -7.124 10.976 0.335 1.00 59.84 91 THR A O 1
ATOM 718 N N . ARG A 1 92 ? -9.057 12.108 0.219 1.00 61.12 92 ARG A N 1
ATOM 719 C CA . ARG A 1 92 ? -9.312 12.165 1.679 1.00 61.12 92 ARG A CA 1
ATOM 720 C C . ARG A 1 92 ? -9.479 10.798 2.368 1.00 61.12 92 ARG A C 1
ATOM 722 O O . ARG A 1 92 ? -9.075 10.656 3.519 1.00 61.12 92 ARG A O 1
ATOM 729 N N . HIS A 1 93 ? -10.046 9.791 1.701 1.00 68.00 93 HIS A N 1
ATOM 730 C CA . HIS A 1 93 ? -10.226 8.454 2.288 1.00 68.00 93 HIS A CA 1
ATOM 731 C C . HIS A 1 93 ? -8.885 7.757 2.512 1.00 68.00 93 HIS A C 1
ATOM 733 O O . HIS A 1 93 ? -8.677 7.166 3.572 1.00 68.00 93 HIS A O 1
ATOM 739 N N . TYR A 1 94 ? -7.948 7.907 1.571 1.00 68.06 94 TYR A N 1
ATOM 740 C CA . TYR A 1 94 ? -6.586 7.405 1.740 1.00 68.06 94 TYR A CA 1
ATOM 741 C C . TYR A 1 94 ? -5.877 8.096 2.906 1.00 68.06 94 TYR A C 1
ATOM 743 O O . TYR A 1 94 ? -5.358 7.417 3.786 1.00 68.06 94 TYR A O 1
ATOM 751 N N . GLU A 1 95 ? -5.920 9.431 2.983 1.00 71.44 95 GLU A N 1
ATOM 752 C CA . GLU A 1 95 ? -5.299 10.198 4.080 1.00 71.44 95 GLU A CA 1
ATOM 753 C C . GLU A 1 95 ? -5.731 9.714 5.461 1.00 71.44 95 GLU A C 1
ATOM 755 O O . GLU A 1 95 ? -4.911 9.639 6.377 1.00 71.44 95 GLU A O 1
ATOM 760 N N . ARG A 1 96 ? -7.001 9.333 5.602 1.00 80.88 96 ARG A N 1
ATOM 761 C CA . ARG A 1 96 ? -7.543 8.851 6.869 1.00 80.88 96 ARG A CA 1
ATOM 762 C C . ARG A 1 96 ? -7.545 7.328 7.005 1.00 80.88 96 ARG A C 1
ATOM 764 O O . ARG A 1 96 ? -7.949 6.832 8.052 1.00 80.88 96 ARG A O 1
ATOM 771 N N . LEU A 1 97 ? -7.098 6.579 5.994 1.00 81.69 97 LEU A N 1
ATOM 772 C CA . LEU A 1 97 ? -7.169 5.109 5.949 1.00 81.69 97 LEU A CA 1
ATOM 773 C C . LEU A 1 97 ? -8.596 4.587 6.211 1.00 81.69 97 LEU A C 1
ATOM 775 O O . LEU A 1 97 ? -8.785 3.605 6.932 1.00 81.69 97 LEU A O 1
ATOM 779 N N . GLY A 1 98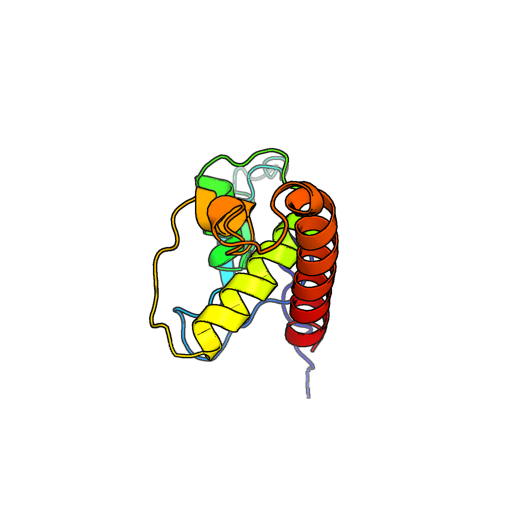 ? -9.607 5.301 5.708 1.00 79.38 98 GLY A N 1
ATOM 780 C CA . GLY A 1 98 ? -11.024 5.022 5.973 1.00 79.38 98 GLY A CA 1
ATOM 781 C C . GLY A 1 98 ? -11.521 5.388 7.382 1.00 79.38 98 GLY A C 1
ATOM 782 O O . GLY A 1 98 ? -12.647 5.048 7.732 1.00 79.38 98 GLY A O 1
ATOM 783 N N . LEU A 1 99 ? -10.722 6.068 8.216 1.00 83.06 99 LEU A N 1
ATOM 784 C CA . LEU A 1 99 ? -11.194 6.604 9.497 1.00 83.06 99 LEU A CA 1
ATOM 785 C C . LEU A 1 99 ? -11.954 7.914 9.289 1.00 83.06 99 LEU A C 1
ATOM 787 O O . LEU A 1 99 ? -11.450 8.865 8.697 1.00 83.06 99 LEU A O 1
ATOM 791 N N . HIS A 1 100 ? -13.147 8.002 9.861 1.00 84.31 100 HIS A N 1
ATOM 792 C CA . HIS A 1 100 ? -13.934 9.229 9.873 1.00 84.31 100 HIS A CA 1
ATOM 793 C C . HIS A 1 100 ? -14.041 9.715 11.320 1.00 84.31 100 HIS A C 1
ATOM 795 O O . HIS A 1 100 ? -14.656 9.006 12.116 1.00 84.31 100 HIS A O 1
ATOM 801 N N . PRO A 1 101 ? -13.441 10.872 11.677 1.00 81.06 101 PRO A N 1
ATOM 802 C CA . PRO A 1 101 ? -13.486 11.411 13.038 1.00 81.06 101 PRO A CA 1
ATOM 803 C C . PRO A 1 101 ? -14.906 11.464 13.606 1.00 81.06 101 PRO A C 1
ATOM 805 O O . PRO A 1 101 ? -15.127 11.036 14.733 1.00 81.06 101 PRO A O 1
ATOM 808 N N . ASP A 1 102 ? -15.860 11.878 12.773 1.00 82.19 102 ASP A N 1
ATOM 809 C CA . ASP A 1 102 ? -17.270 12.073 13.133 1.00 82.19 102 ASP A CA 1
ATOM 810 C C . ASP A 1 102 ? -18.012 10.754 13.394 1.00 82.19 102 ASP A C 1
ATOM 812 O O . ASP A 1 102 ? -19.080 10.740 13.993 1.00 82.19 102 ASP A O 1
ATOM 816 N N . ARG A 1 103 ? -17.441 9.623 12.959 1.00 82.81 103 ARG A N 1
ATOM 817 C CA . ARG A 1 103 ? -17.986 8.276 13.189 1.00 82.81 103 ARG A 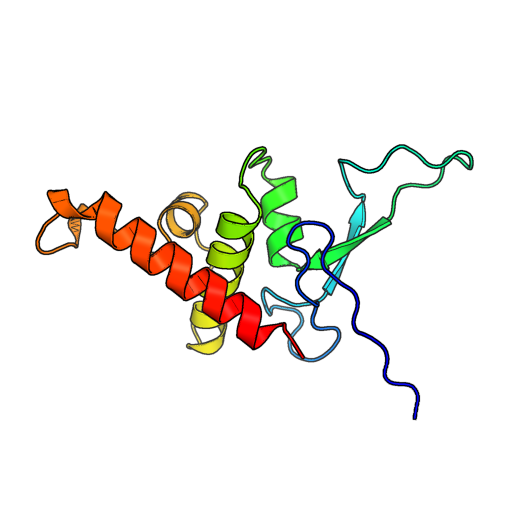CA 1
ATOM 818 C C . ARG A 1 103 ? -17.310 7.558 14.359 1.00 82.81 103 ARG A C 1
ATOM 820 O O . ARG A 1 103 ? -17.629 6.404 14.640 1.00 82.81 103 ARG A O 1
ATOM 827 N N . LEU A 1 104 ? -16.340 8.189 15.023 1.00 82.88 104 LEU A N 1
ATOM 828 C CA . LEU A 1 104 ? -15.675 7.607 16.185 1.00 82.88 104 LEU A CA 1
ATOM 829 C C . LEU A 1 104 ? -16.489 7.869 17.452 1.00 82.88 104 LEU A C 1
ATOM 831 O O . LEU A 1 104 ? -16.889 8.997 17.709 1.00 82.88 104 LEU A O 1
ATOM 835 N N . ARG A 1 105 ? -16.598 6.857 18.324 1.00 83.50 105 ARG A N 1
ATOM 836 C CA . ARG A 1 105 ? -17.176 7.018 19.676 1.00 83.50 105 ARG A CA 1
ATOM 837 C C . ARG A 1 105 ? -16.454 8.081 20.519 1.00 83.50 105 ARG A C 1
ATOM 839 O O . ARG A 1 105 ? -17.033 8.638 21.437 1.00 83.50 105 ARG A O 1
ATOM 846 N N . ALA A 1 106 ? -15.181 8.346 20.220 1.00 88.19 106 ALA A N 1
ATOM 847 C CA . ALA A 1 106 ? -14.378 9.377 20.871 1.00 88.19 106 ALA A CA 1
ATOM 848 C C . ALA A 1 106 ? -13.550 10.147 19.822 1.00 88.19 106 ALA A C 1
ATOM 850 O O . ALA A 1 106 ? -12.387 9.795 19.592 1.00 88.19 106 ALA A O 1
ATOM 851 N N . PRO A 1 107 ? -14.105 11.201 19.191 1.00 84.81 107 PRO A N 1
ATOM 852 C CA . PRO A 1 107 ? -13.435 11.947 18.117 1.00 84.81 107 PRO A CA 1
ATOM 853 C C . PRO A 1 107 ? -12.088 12.550 18.539 1.00 84.81 107 PRO A C 1
ATOM 855 O O . PRO A 1 107 ? -11.134 12.546 17.763 1.00 84.81 107 PRO A O 1
ATOM 858 N N . ARG A 1 108 ? -11.956 12.953 19.813 1.00 87.38 108 ARG A N 1
ATOM 859 C CA . ARG A 1 108 ? -10.695 13.440 20.408 1.00 87.38 108 ARG A CA 1
ATOM 860 C C . ARG A 1 108 ? -9.532 12.443 20.314 1.00 87.38 108 ARG A C 1
ATOM 862 O O . ARG A 1 108 ? -8.372 12.839 20.320 1.00 87.38 108 ARG A O 1
ATOM 869 N N . LEU A 1 109 ? -9.829 11.145 20.202 1.00 89.50 109 LEU A N 1
ATOM 870 C CA . LEU A 1 109 ? -8.828 10.082 20.071 1.00 89.50 109 LEU A CA 1
ATOM 871 C C . LEU A 1 109 ? -8.461 9.774 18.614 1.00 89.50 109 LEU A C 1
ATOM 873 O O . LEU A 1 109 ? -7.653 8.873 18.375 1.00 89.50 109 LEU A O 1
ATOM 877 N N . TYR A 1 110 ? -8.998 10.520 17.642 1.00 88.88 110 TYR A N 1
ATOM 878 C CA . TYR A 1 110 ? -8.748 10.303 16.216 1.00 88.88 110 TYR A CA 1
ATOM 879 C C . TYR A 1 110 ? -7.257 10.161 15.900 1.00 88.88 110 TYR A C 1
ATOM 881 O O . TYR A 1 110 ? -6.863 9.204 15.237 1.00 88.88 110 TYR A O 1
ATOM 889 N N . ARG A 1 111 ? -6.406 11.051 16.428 1.00 88.50 111 ARG A N 1
ATOM 890 C CA . ARG A 1 111 ? -4.957 11.015 16.172 1.00 88.50 111 ARG A CA 1
ATOM 891 C C . ARG A 1 111 ? -4.320 9.699 16.628 1.00 88.50 111 ARG A C 1
ATOM 893 O O . ARG A 1 111 ? -3.526 9.124 15.886 1.00 88.50 111 ARG A O 1
ATOM 900 N N . LYS A 1 112 ? -4.704 9.199 17.808 1.00 91.75 112 LYS A N 1
ATOM 901 C CA . LYS A 1 112 ? -4.220 7.921 18.353 1.00 91.75 112 LYS A CA 1
ATOM 902 C C . LYS A 1 112 ? -4.673 6.754 17.475 1.00 91.75 112 LYS A C 1
ATOM 904 O O . LYS A 1 112 ? -3.850 5.940 17.064 1.00 91.75 112 LYS A O 1
ATOM 909 N N . TYR A 1 113 ? -5.959 6.691 17.129 1.00 90.81 113 TYR A N 1
ATOM 910 C CA . TYR A 1 113 ? -6.485 5.621 16.274 1.00 90.81 113 TYR A CA 1
ATOM 911 C C . TYR A 1 113 ? -5.902 5.649 14.864 1.00 90.81 113 TYR A C 1
ATOM 913 O O . TYR A 1 113 ? -5.582 4.597 14.312 1.00 90.81 113 TYR A O 1
ATOM 921 N N . TRP A 1 114 ? -5.694 6.839 14.306 1.00 90.50 114 TRP A N 1
ATOM 922 C CA . TRP A 1 114 ? -5.051 7.006 13.011 1.00 90.50 114 TRP A CA 1
ATOM 923 C C . TRP A 1 114 ? -3.609 6.499 13.023 1.00 90.50 114 TRP A C 1
ATOM 925 O O . TRP A 1 114 ? -3.217 5.762 12.119 1.00 90.50 114 TRP A O 1
ATOM 935 N N . GLN A 1 115 ? -2.831 6.804 14.066 1.00 91.19 115 GLN A N 1
ATOM 936 C CA . GLN A 1 115 ? -1.469 6.281 14.207 1.00 91.19 115 GLN A CA 1
ATOM 937 C C . GLN A 1 115 ? -1.443 4.750 14.290 1.00 91.19 115 GLN A C 1
ATOM 939 O O . GLN A 1 115 ? -0.670 4.119 13.568 1.00 91.19 115 GLN A O 1
ATOM 944 N N . VAL A 1 116 ? -2.313 4.152 15.109 1.00 92.38 116 VAL A N 1
ATOM 945 C CA . VAL A 1 116 ? -2.418 2.689 15.237 1.00 92.38 116 VAL A CA 1
ATOM 946 C C . VAL A 1 116 ? -2.807 2.051 13.903 1.00 92.38 116 VAL A C 1
ATOM 948 O O . VAL A 1 116 ? -2.162 1.099 13.458 1.00 92.38 116 VAL A O 1
ATOM 951 N N . ARG A 1 117 ? -3.823 2.594 13.223 1.00 92.69 117 ARG A N 1
ATOM 952 C CA . ARG A 1 117 ? -4.286 2.062 11.936 1.00 92.69 117 ARG A CA 1
ATOM 953 C C . ARG A 1 117 ? -3.221 2.192 10.854 1.00 92.69 117 ARG A C 1
ATOM 955 O O . ARG A 1 117 ? -3.004 1.239 10.116 1.00 92.69 117 ARG A O 1
ATOM 962 N N . LYS A 1 118 ? -2.496 3.312 10.811 1.00 92.94 118 LYS A N 1
ATOM 963 C CA . LYS A 1 118 ? -1.353 3.506 9.910 1.0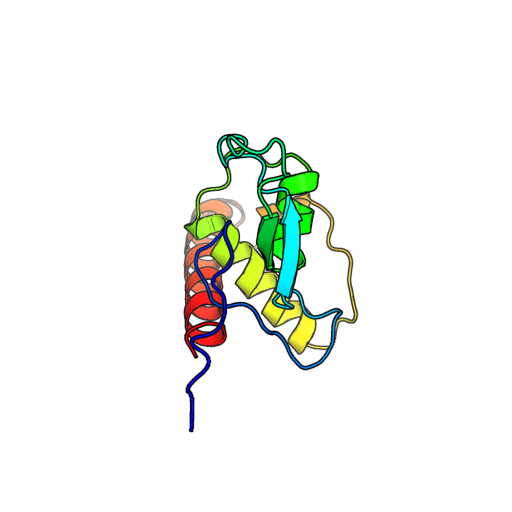0 92.94 118 LYS A CA 1
ATOM 964 C C . LYS A 1 118 ? -0.314 2.401 10.073 1.00 92.94 118 LYS A C 1
ATOM 966 O O . LYS A 1 118 ? 0.085 1.803 9.079 1.00 92.94 118 LYS A O 1
ATOM 971 N N . MET A 1 119 ? 0.092 2.102 11.307 1.00 94.56 119 MET A N 1
ATOM 972 C CA . MET A 1 119 ? 1.075 1.044 11.562 1.00 94.56 119 MET A CA 1
ATOM 973 C C . MET A 1 119 ? 0.538 -0.338 11.186 1.00 94.56 119 MET A C 1
ATOM 975 O O . MET A 1 119 ? 1.236 -1.093 10.511 1.00 94.56 119 MET A O 1
ATOM 979 N N . ARG A 1 120 ? -0.718 -0.644 11.538 1.00 94.50 120 ARG A N 1
ATOM 980 C CA . ARG A 1 120 ? -1.374 -1.910 11.177 1.00 94.50 120 ARG A CA 1
ATOM 981 C C . ARG A 1 120 ? -1.420 -2.111 9.662 1.00 94.50 120 ARG A C 1
ATOM 983 O O . ARG A 1 120 ? -1.000 -3.157 9.177 1.00 94.50 120 ARG A O 1
ATOM 990 N N . CYS A 1 121 ? -1.879 -1.112 8.911 1.00 94.06 121 CYS A N 1
ATOM 991 C CA . CYS A 1 121 ? -1.955 -1.204 7.455 1.00 94.06 121 CYS A CA 1
ATOM 992 C C . CYS A 1 121 ? -0.560 -1.295 6.817 1.00 94.06 121 CYS A C 1
ATOM 994 O O . CYS A 1 121 ? -0.371 -2.074 5.888 1.00 94.06 121 CYS A O 1
ATOM 996 N N . ALA A 1 122 ? 0.437 -0.561 7.327 1.00 93.81 122 ALA A N 1
ATOM 997 C CA . ALA A 1 122 ? 1.806 -0.641 6.813 1.00 93.81 122 ALA A CA 1
ATOM 998 C C . ALA A 1 122 ? 2.434 -2.024 7.047 1.00 93.81 122 ALA A C 1
ATOM 1000 O O . ALA A 1 122 ? 3.123 -2.541 6.168 1.00 93.81 122 ALA A O 1
ATOM 1001 N N . MET A 1 123 ? 2.178 -2.630 8.208 1.00 94.44 123 MET A N 1
ATOM 1002 C CA . MET A 1 123 ? 2.619 -3.989 8.522 1.00 94.44 123 MET A CA 1
ATOM 1003 C C . MET A 1 123 ? 1.906 -5.023 7.651 1.00 94.44 123 MET A C 1
ATOM 1005 O O . MET A 1 123 ? 2.562 -5.903 7.105 1.00 94.44 123 MET A O 1
ATOM 1009 N N . LYS A 1 124 ? 0.593 -4.869 7.442 1.00 93.50 124 LYS A N 1
ATOM 1010 C CA . LYS A 1 124 ? -0.175 -5.728 6.534 1.00 93.50 124 LYS A CA 1
ATOM 1011 C C . LYS A 1 124 ? 0.388 -5.675 5.116 1.00 93.50 124 LYS A C 1
ATOM 1013 O O . LYS A 1 124 ? 0.662 -6.722 4.553 1.00 93.50 124 LYS A O 1
ATOM 1018 N N . ALA A 1 125 ? 0.663 -4.480 4.585 1.00 93.94 125 ALA A N 1
ATOM 1019 C CA . ALA A 1 125 ? 1.329 -4.338 3.290 1.00 93.94 125 ALA A CA 1
ATOM 1020 C C . ALA A 1 125 ? 2.694 -5.032 3.277 1.00 93.94 125 ALA A C 1
ATOM 1022 O O . ALA A 1 125 ? 2.999 -5.772 2.351 1.00 93.94 125 ALA A O 1
ATOM 1023 N N . ARG A 1 126 ? 3.521 -4.815 4.307 1.00 93.69 126 ARG A N 1
ATOM 1024 C CA . ARG A 1 126 ? 4.838 -5.453 4.382 1.00 93.69 126 ARG A CA 1
ATOM 1025 C C . ARG A 1 126 ? 4.725 -6.974 4.288 1.00 93.69 126 ARG A C 1
ATOM 1027 O O . ARG A 1 126 ? 5.455 -7.540 3.494 1.00 93.69 126 ARG A O 1
ATOM 1034 N N . ASN A 1 127 ? 3.828 -7.584 5.058 1.00 93.06 127 ASN A N 1
ATOM 1035 C CA . ASN A 1 127 ? 3.646 -9.037 5.084 1.00 93.06 127 ASN A CA 1
ATOM 1036 C C . ASN A 1 127 ? 3.036 -9.560 3.778 1.00 93.06 127 ASN A C 1
ATOM 1038 O O . ASN A 1 127 ? 3.406 -10.621 3.300 1.00 93.06 127 ASN A O 1
ATOM 1042 N N . TYR A 1 128 ? 2.118 -8.799 3.186 1.00 92.31 128 TYR A N 1
ATOM 1043 C CA . TYR A 1 128 ? 1.466 -9.174 1.935 1.00 92.31 128 TYR A CA 1
ATOM 1044 C C . TYR A 1 128 ? 2.422 -9.167 0.735 1.00 92.31 128 TYR A C 1
ATOM 1046 O O . TYR A 1 128 ? 2.283 -9.959 -0.187 1.00 92.31 128 TYR A O 1
ATOM 1054 N N . TYR A 1 129 ? 3.387 -8.245 0.733 1.00 90.75 129 TYR A N 1
ATOM 1055 C CA . TYR A 1 129 ? 4.315 -8.012 -0.378 1.00 90.75 129 TYR A CA 1
ATOM 1056 C C . TYR A 1 129 ? 5.772 -8.366 -0.022 1.00 90.75 129 TYR A C 1
ATOM 1058 O O . TYR A 1 129 ? 6.702 -7.827 -0.630 1.00 90.75 129 TYR A O 1
ATOM 1066 N N . SER A 1 130 ? 5.993 -9.196 1.004 1.00 81.88 130 SER A N 1
ATOM 1067 C CA . SER A 1 130 ? 7.330 -9.672 1.397 1.00 81.88 130 SER A CA 1
ATOM 1068 C C . SER A 1 130 ? 7.792 -10.924 0.650 1.00 81.88 130 SER A C 1
ATOM 1070 O O . SER A 1 130 ? 8.970 -11.264 0.753 1.00 81.88 130 SER A O 1
ATOM 1072 N N . GLU A 1 131 ? 6.897 -11.586 -0.086 1.00 57.62 131 GLU A N 1
ATOM 1073 C CA . GLU A 1 131 ? 7.146 -12.870 -0.759 1.00 57.62 131 GLU A CA 1
ATOM 1074 C C . GLU A 1 131 ? 7.661 -12.771 -2.189 1.00 57.62 131 GLU A C 1
ATOM 1076 O O . GLU A 1 131 ? 7.468 -11.738 -2.872 1.00 57.62 131 GLU A O 1
#

Organism: NCBI:txid342230